Protein AF-A0A8J2KRQ2-F1 (afdb_monomer_lite)

Foldseek 3Di:
DQVVQCVVVVHPQKGFDVPQALLCCQAWTKIWGDDPPDDPDIDIDTDGHDDFQPQRDDDSWTRDPSGTD

pLDDT: mean 81.1, std 7.98, range [55.31, 90.0]

Sequence (69 aa):
MNEQCQRREGRSDARVYSKSTPDALCLELHCEWPTPGGGGYTNRKQKFRALDGSSCGTSGKRCREGSCV

Secondary structure (DSSP, 8-state):
-HHHHHHHHT-TT-EE-TTS-HHHHHH-EEEEEEPTT-TT-EEEEEEEPPPTT-B-SSSS-BEETTEE-

InterPro domains:
  IPR041645 ADAMTS, cysteine-rich domain 2 [PF17771] (2-69)

Radius of gyration: 12.0 Å; chains: 1; bounding box: 32×16×30 Å

Organism: NCBI:txid39272

Structure (mmCIF, N/CA/C/O backbone):
data_AF-A0A8J2KRQ2-F1
#
_entry.id   AF-A0A8J2KRQ2-F1
#
loop_
_atom_site.group_PDB
_atom_site.id
_atom_site.type_symbol
_atom_site.label_atom_id
_atom_site.label_alt_id
_atom_site.label_comp_id
_atom_site.label_asym_id
_atom_site.label_entity_id
_atom_site.label_seq_id
_atom_site.pdbx_PDB_ins_code
_atom_site.Cartn_x
_atom_site.Cartn_y
_atom_site.Cartn_z
_atom_site.occupancy
_atom_site.B_iso_or_equiv
_atom_site.auth_seq_id
_atom_site.auth_comp_id
_atom_site.auth_asym_id
_atom_site.auth_atom_id
_atom_site.pdbx_PDB_model_num
ATOM 1 N N . MET A 1 1 ? -4.897 -4.545 -0.562 1.00 82.00 1 MET A N 1
ATOM 2 C CA . MET A 1 1 ? -4.444 -3.231 -1.086 1.00 82.00 1 MET A CA 1
ATOM 3 C C . MET A 1 1 ? -3.601 -3.354 -2.348 1.00 82.00 1 MET A C 1
ATOM 5 O O . MET A 1 1 ? -3.903 -2.662 -3.310 1.00 82.00 1 MET A O 1
ATOM 9 N N . ASN A 1 2 ? -2.602 -4.244 -2.396 1.00 85.38 2 ASN A N 1
ATOM 10 C CA . ASN A 1 2 ? -1.789 -4.456 -3.607 1.00 85.38 2 ASN A CA 1
ATOM 11 C C . ASN A 1 2 ? -2.643 -4.741 -4.851 1.00 85.38 2 ASN A C 1
ATOM 13 O O . ASN A 1 2 ? -2.438 -4.115 -5.880 1.00 85.38 2 ASN A O 1
ATOM 17 N N . GLU A 1 3 ? -3.678 -5.572 -4.724 1.00 87.56 3 GLU A N 1
ATOM 18 C CA . GLU A 1 3 ? -4.613 -5.868 -5.819 1.00 87.56 3 GLU A CA 1
ATOM 19 C C . GLU A 1 3 ? -5.285 -4.620 -6.404 1.00 87.56 3 GLU A C 1
ATOM 21 O O . GLU A 1 3 ? -5.496 -4.538 -7.611 1.00 87.56 3 GLU A O 1
ATOM 26 N N . GLN A 1 4 ? -5.574 -3.606 -5.582 1.00 87.06 4 GLN A N 1
ATOM 27 C CA . GLN A 1 4 ? -6.111 -2.339 -6.082 1.00 87.06 4 GLN A CA 1
ATOM 28 C C . GLN A 1 4 ? -5.062 -1.589 -6.899 1.00 87.06 4 GLN A C 1
ATOM 30 O O . GLN A 1 4 ? -5.376 -1.074 -7.970 1.00 87.06 4 GLN A O 1
ATOM 35 N N . CYS A 1 5 ? -3.807 -1.568 -6.443 1.00 86.50 5 CYS A N 1
ATOM 36 C CA . CYS A 1 5 ? -2.707 -1.008 -7.221 1.00 86.50 5 CYS A CA 1
ATOM 37 C C . CYS A 1 5 ? -2.537 -1.726 -8.563 1.00 86.50 5 CYS A C 1
ATOM 39 O O . CYS A 1 5 ? -2.379 -1.050 -9.580 1.00 86.50 5 CYS A O 1
ATOM 41 N N . GLN A 1 6 ? -2.629 -3.059 -8.571 1.00 88.94 6 GLN A N 1
ATOM 42 C CA . GLN A 1 6 ? -2.488 -3.879 -9.773 1.00 88.94 6 GLN A CA 1
ATOM 43 C C . GLN A 1 6 ? -3.614 -3.634 -10.770 1.00 88.94 6 GLN A C 1
ATOM 45 O O . GLN A 1 6 ? -3.356 -3.342 -11.937 1.00 88.94 6 GLN A O 1
ATOM 50 N N . ARG A 1 7 ? -4.865 -3.684 -10.301 1.00 87.69 7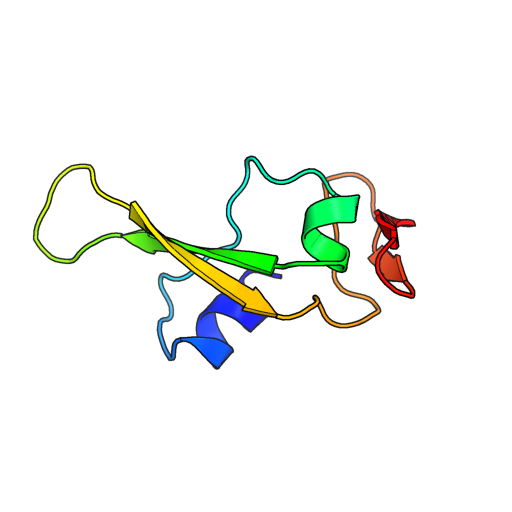 ARG A N 1
ATOM 51 C CA . ARG A 1 7 ? -6.056 -3.439 -11.124 1.00 87.69 7 ARG A CA 1
ATOM 52 C C . ARG A 1 7 ? -6.079 -2.023 -11.687 1.00 87.69 7 ARG A C 1
ATOM 54 O O . ARG A 1 7 ? -6.471 -1.850 -12.834 1.00 87.69 7 ARG A O 1
ATOM 61 N N . ARG A 1 8 ? -5.658 -1.018 -10.909 1.00 85.25 8 ARG A N 1
ATOM 62 C CA . ARG A 1 8 ? -5.690 0.381 -11.360 1.00 85.25 8 ARG A CA 1
ATOM 63 C C . ARG A 1 8 ? -4.601 0.705 -12.372 1.00 85.25 8 ARG A C 1
ATOM 65 O O . ARG A 1 8 ? -4.859 1.452 -13.303 1.00 85.25 8 ARG A O 1
ATOM 72 N N . GLU A 1 9 ? -3.400 0.166 -12.178 1.00 84.75 9 GLU A N 1
ATOM 73 C CA . GLU A 1 9 ? -2.288 0.412 -13.104 1.00 84.75 9 GLU A CA 1
ATOM 74 C C . GLU A 1 9 ? -2.243 -0.556 -14.280 1.00 84.75 9 GLU A C 1
ATOM 76 O O . GLU A 1 9 ? -1.440 -0.356 -15.185 1.00 84.75 9 GLU A O 1
ATOM 81 N N . GLY A 1 10 ? -3.048 -1.621 -14.246 1.00 86.62 10 GLY A N 1
ATOM 82 C CA . GLY A 1 10 ? -2.945 -2.721 -15.201 1.00 86.62 10 GLY A CA 1
ATOM 83 C C . GLY A 1 10 ? -1.613 -3.470 -15.091 1.00 86.62 10 GLY A C 1
ATOM 84 O O . GLY A 1 10 ? -1.118 -3.982 -16.089 1.00 86.62 10 GLY A O 1
ATOM 85 N N . ARG A 1 11 ? -1.004 -3.502 -13.897 1.00 85.31 11 ARG A N 1
ATOM 86 C CA . ARG A 1 11 ? 0.318 -4.101 -13.650 1.00 85.31 11 ARG A CA 1
ATOM 87 C C . ARG A 1 11 ? 0.270 -5.095 -12.508 1.00 85.31 11 ARG A C 1
ATOM 89 O O . ARG A 1 11 ? 0.071 -4.700 -11.366 1.00 85.31 11 ARG A O 1
ATOM 96 N N . SER A 1 12 ? 0.528 -6.365 -12.786 1.00 87.69 12 SER A N 1
ATOM 97 C CA . SER A 1 12 ? 0.566 -7.422 -11.766 1.00 87.69 12 SER A CA 1
ATOM 98 C C . SER A 1 12 ? 1.706 -7.239 -10.750 1.00 87.69 12 SER A C 1
ATOM 100 O O . SER A 1 12 ? 1.613 -7.712 -9.623 1.00 87.69 12 SER A O 1
ATOM 102 N N . ASP A 1 13 ? 2.764 -6.516 -11.116 1.00 85.81 13 ASP A N 1
ATOM 103 C CA . ASP A 1 13 ? 3.914 -6.172 -10.267 1.00 85.81 13 ASP A CA 1
ATOM 104 C C . ASP A 1 13 ? 3.691 -4.939 -9.370 1.00 85.81 13 ASP A C 1
ATOM 106 O O . ASP A 1 13 ? 4.538 -4.625 -8.530 1.00 85.81 13 ASP A O 1
ATOM 110 N N . ALA A 1 14 ? 2.556 -4.243 -9.508 1.00 87.56 14 ALA A N 1
ATOM 111 C CA . ALA A 1 14 ? 2.249 -3.100 -8.660 1.00 87.56 14 ALA A CA 1
ATOM 112 C C . ALA A 1 14 ? 1.864 -3.525 -7.242 1.00 87.56 14 ALA A C 1
ATOM 114 O O . ALA A 1 14 ? 1.078 -4.444 -7.020 1.00 87.56 14 ALA A O 1
ATOM 115 N N . ARG A 1 15 ? 2.385 -2.805 -6.255 1.00 86.44 15 ARG A N 1
ATOM 116 C CA . ARG A 1 15 ? 2.123 -3.038 -4.835 1.00 86.44 15 ARG A CA 1
ATOM 117 C C . ARG A 1 15 ? 1.919 -1.723 -4.109 1.00 86.44 15 ARG A C 1
ATOM 119 O O . ARG A 1 15 ? 2.194 -0.654 -4.646 1.00 86.44 15 ARG A O 1
ATOM 126 N N . VAL A 1 16 ? 1.409 -1.800 -2.891 1.00 85.06 16 VAL A N 1
ATOM 127 C CA . VAL A 1 16 ? 1.282 -0.629 -2.037 1.00 85.06 16 VAL A CA 1
ATOM 128 C C . VAL A 1 16 ? 2.661 -0.175 -1.558 1.00 85.06 16 VAL A C 1
ATOM 130 O O . VAL A 1 16 ? 3.524 -1.000 -1.256 1.00 85.06 16 VAL A O 1
ATOM 133 N N . TYR A 1 17 ? 2.868 1.136 -1.493 1.00 83.56 17 TYR A N 1
ATOM 134 C CA . TYR A 1 17 ? 4.095 1.732 -0.989 1.00 83.56 17 TYR A CA 1
ATOM 135 C C . TYR A 1 17 ? 4.164 1.558 0.528 1.00 83.56 17 TYR A C 1
ATOM 137 O O . TYR A 1 17 ? 3.389 2.146 1.284 1.00 83.56 17 TYR A O 1
ATOM 145 N N . SER A 1 18 ? 5.105 0.734 0.983 1.00 69.06 18 SER A N 1
ATOM 146 C CA . SER A 1 18 ? 5.111 0.222 2.360 1.00 69.06 18 SER A CA 1
ATOM 147 C C . SER A 1 18 ? 5.557 1.238 3.422 1.00 69.06 18 SER A C 1
ATOM 149 O O . SER A 1 18 ? 5.535 0.908 4.606 1.00 69.06 18 SER A O 1
ATOM 151 N N . LYS A 1 19 ? 5.980 2.452 3.032 1.00 70.81 19 LYS A N 1
ATOM 152 C CA . LYS A 1 19 ? 6.326 3.529 3.982 1.00 70.81 19 LYS A CA 1
ATOM 153 C C . LYS A 1 19 ? 5.155 4.455 4.325 1.00 70.81 19 LYS A C 1
ATOM 155 O O . LYS A 1 19 ? 5.322 5.318 5.183 1.00 70.81 19 LYS A O 1
ATOM 160 N N . SER A 1 20 ? 4.001 4.315 3.675 1.00 71.9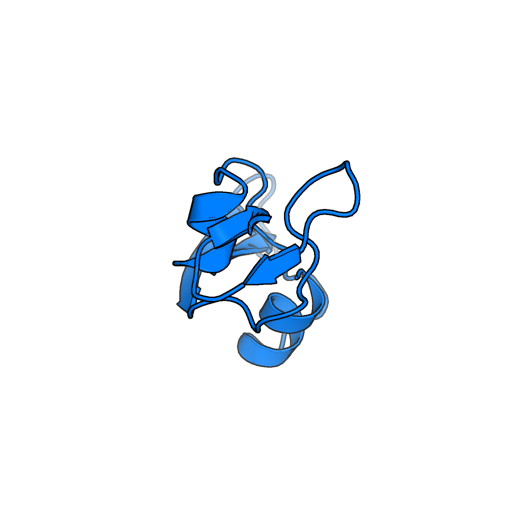4 20 SER A N 1
ATOM 161 C CA . SER A 1 20 ? 2.811 5.076 4.063 1.00 71.94 20 SER A CA 1
ATOM 162 C C . SER A 1 20 ? 2.242 4.527 5.371 1.00 71.94 20 SER A C 1
ATOM 164 O O . SER A 1 20 ? 2.178 3.312 5.569 1.00 71.94 20 SER A O 1
ATOM 166 N N . THR A 1 21 ? 1.836 5.416 6.279 1.00 81.00 21 THR A N 1
ATOM 167 C CA . THR A 1 21 ? 1.165 5.008 7.518 1.00 81.00 21 THR A CA 1
ATOM 168 C C . THR A 1 21 ? -0.157 4.301 7.195 1.00 81.00 21 THR A C 1
ATOM 170 O O . THR A 1 21 ? -0.738 4.554 6.139 1.00 81.00 21 THR A O 1
ATOM 173 N N . PRO A 1 22 ? -0.672 3.428 8.079 1.00 80.25 22 PRO A N 1
ATOM 174 C CA . PRO A 1 22 ? -1.906 2.690 7.811 1.00 80.25 22 PRO A CA 1
ATOM 175 C C . PRO A 1 22 ? -3.095 3.605 7.487 1.00 80.25 22 PRO A C 1
ATOM 177 O O . PRO A 1 22 ? -3.864 3.302 6.582 1.00 80.25 22 PRO A O 1
ATOM 180 N N . ASP A 1 23 ? -3.203 4.745 8.174 1.00 80.81 23 ASP A N 1
ATOM 181 C CA . ASP A 1 23 ? -4.228 5.762 7.906 1.00 80.81 23 ASP A CA 1
ATOM 182 C C . ASP A 1 23 ? -4.003 6.458 6.559 1.00 80.81 23 ASP A C 1
ATOM 184 O O . ASP A 1 23 ? -4.927 6.598 5.759 1.00 80.81 23 ASP A O 1
ATOM 188 N N . ALA A 1 24 ? -2.748 6.803 6.248 1.00 81.19 24 ALA A N 1
ATOM 189 C CA . ALA A 1 24 ? -2.411 7.380 4.953 1.00 81.19 24 ALA A CA 1
ATOM 190 C C . ALA A 1 24 ? -2.766 6.425 3.812 1.00 81.19 24 ALA A C 1
ATOM 192 O O . ALA A 1 24 ? -3.278 6.886 2.806 1.00 81.19 24 ALA A O 1
ATOM 193 N N . LEU A 1 25 ? -2.587 5.109 3.977 1.00 81.88 25 LEU A N 1
ATOM 194 C CA . LEU A 1 25 ? -3.005 4.120 2.977 1.00 81.88 25 LEU A CA 1
ATOM 195 C C . LEU A 1 25 ? -4.514 4.145 2.712 1.00 81.88 25 LEU A C 1
ATOM 197 O O . LEU A 1 25 ? -4.931 3.866 1.589 1.00 81.88 25 LEU A O 1
ATOM 201 N N . CYS A 1 26 ? -5.321 4.464 3.724 1.00 85.62 26 CYS A N 1
ATOM 202 C CA . CYS A 1 26 ? -6.771 4.531 3.605 1.00 85.62 26 CYS A CA 1
ATOM 203 C C . CYS A 1 26 ? -7.253 5.830 2.956 1.00 85.62 26 CYS A C 1
ATOM 205 O O . CYS A 1 26 ? -8.166 5.778 2.134 1.00 85.62 26 CYS A O 1
ATOM 207 N N . LEU A 1 27 ? -6.629 6.970 3.260 1.00 85.69 27 LEU A N 1
ATOM 208 C CA . LEU A 1 27 ? -6.907 8.250 2.595 1.00 85.69 27 LEU A CA 1
ATOM 209 C C . LEU A 1 27 ? -6.364 8.291 1.168 1.00 85.69 27 LEU A C 1
ATOM 211 O O . LEU A 1 27 ? -7.043 8.738 0.245 1.00 85.69 27 LEU A O 1
ATOM 215 N N . GLU A 1 28 ? -5.139 7.815 0.994 1.00 85.44 28 GLU A N 1
ATOM 216 C CA . GLU A 1 28 ? -4.372 7.950 -0.228 1.00 85.44 28 GLU A CA 1
ATOM 217 C C . GLU A 1 28 ? -3.437 6.749 -0.413 1.00 85.44 28 GLU A C 1
ATOM 219 O O . GLU A 1 28 ? -2.358 6.625 0.168 1.00 85.44 28 GLU A O 1
ATOM 224 N N . LEU A 1 29 ? -3.846 5.840 -1.289 1.00 84.50 29 LEU A N 1
ATOM 225 C CA . LEU A 1 29 ? -3.075 4.672 -1.655 1.00 84.50 29 LEU A CA 1
ATOM 226 C C . LEU A 1 29 ? -1.958 5.074 -2.625 1.00 84.50 29 LEU A C 1
ATOM 228 O O . LEU A 1 29 ? -2.190 5.421 -3.791 1.00 84.50 29 LEU A O 1
ATOM 232 N N . HIS A 1 30 ? -0.724 4.989 -2.137 1.00 86.25 30 HIS A N 1
ATOM 233 C CA . HIS A 1 30 ? 0.476 5.121 -2.957 1.00 86.25 30 HIS A CA 1
ATOM 234 C C . HIS A 1 30 ? 0.825 3.750 -3.505 1.00 86.25 30 HIS A C 1
ATOM 236 O O . HIS A 1 30 ? 1.025 2.803 -2.745 1.00 86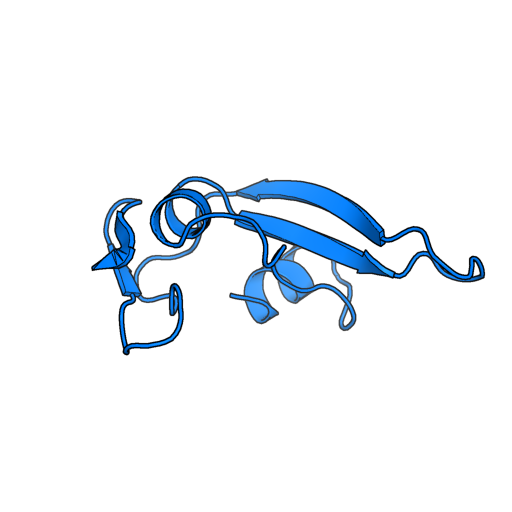.25 30 HIS A O 1
ATOM 242 N N . CYS A 1 31 ? 0.902 3.642 -4.824 1.00 86.50 31 CYS A N 1
ATOM 243 C CA . CYS A 1 31 ? 1.300 2.411 -5.483 1.00 86.50 31 CYS A CA 1
ATOM 244 C C . CYS A 1 31 ? 2.722 2.547 -6.005 1.00 86.50 31 CYS A C 1
ATOM 246 O O . CYS A 1 31 ? 3.064 3.553 -6.631 1.00 86.50 31 CYS A O 1
ATOM 248 N N . GLU A 1 32 ? 3.517 1.512 -5.786 1.00 86.94 32 GLU A N 1
ATOM 249 C CA . GLU A 1 32 ? 4.877 1.395 -6.276 1.00 86.94 32 GLU A CA 1
ATOM 250 C C . GLU A 1 32 ? 5.021 0.159 -7.182 1.00 86.94 32 GLU A C 1
ATOM 252 O O . GLU A 1 32 ? 4.351 -0.852 -6.964 1.00 86.94 32 GLU A O 1
ATOM 257 N N . TRP A 1 33 ? 5.867 0.225 -8.209 1.00 86.94 33 TRP A N 1
ATOM 258 C CA . TRP A 1 33 ? 6.208 -0.935 -9.043 1.00 86.94 33 TRP A CA 1
ATOM 259 C C . TRP A 1 33 ? 7.622 -0.831 -9.627 1.00 86.94 33 TRP A C 1
ATOM 261 O O . TRP A 1 33 ? 8.122 0.282 -9.840 1.00 8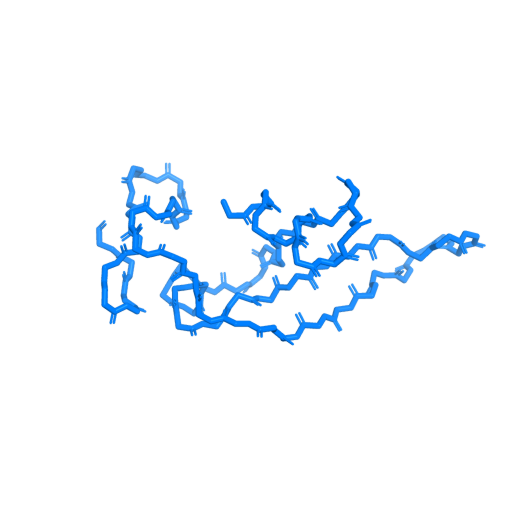6.94 33 TRP A O 1
ATOM 271 N N . PRO A 1 34 ? 8.292 -1.967 -9.886 1.00 83.00 34 PRO A N 1
ATOM 272 C CA . PRO A 1 34 ? 9.636 -1.967 -10.451 1.00 83.00 34 PRO A CA 1
ATOM 273 C C . PRO A 1 34 ? 9.658 -1.349 -11.855 1.00 83.00 34 PRO A C 1
ATOM 275 O O . PRO A 1 34 ? 8.774 -1.584 -12.682 1.00 83.00 34 PRO A O 1
ATOM 278 N N . THR A 1 35 ? 10.689 -0.553 -12.146 1.00 80.88 35 THR A N 1
ATOM 279 C CA . THR A 1 35 ? 10.935 -0.084 -13.515 1.00 80.88 35 THR A CA 1
ATOM 280 C C . THR A 1 35 ? 11.527 -1.226 -14.343 1.00 80.88 35 THR A C 1
ATOM 282 O O . THR A 1 35 ? 12.541 -1.798 -13.934 1.00 80.88 35 THR A O 1
ATOM 285 N N . PRO A 1 36 ? 10.943 -1.572 -15.504 1.00 70.94 36 PRO A N 1
ATOM 286 C CA . PRO A 1 36 ? 11.527 -2.582 -16.377 1.00 70.94 36 PRO A CA 1
ATOM 287 C C . PRO A 1 36 ? 12.905 -2.111 -16.870 1.00 70.94 36 PRO A C 1
ATOM 289 O O . PRO A 1 36 ? 13.022 -1.034 -17.446 1.00 70.94 36 PRO A O 1
ATOM 292 N N . GLY A 1 37 ? 13.946 -2.914 -16.623 1.00 71.50 37 GLY A N 1
ATOM 293 C CA . GLY A 1 37 ? 15.306 -2.683 -17.131 1.00 71.50 37 GLY A CA 1
ATOM 294 C C . GLY A 1 37 ? 16.255 -1.860 -16.245 1.00 71.50 37 GLY A C 1
ATOM 295 O O . GLY A 1 37 ? 17.383 -1.627 -16.663 1.00 71.50 37 GLY A O 1
ATOM 296 N N . GLY A 1 38 ? 15.859 -1.437 -15.036 1.00 55.31 38 GLY A N 1
ATOM 297 C CA . GLY A 1 38 ? 16.708 -0.612 -14.160 1.00 55.31 38 GLY A CA 1
ATOM 298 C C . GLY A 1 38 ? 16.792 -1.132 -12.724 1.00 55.31 38 GLY A C 1
ATOM 299 O O . GLY A 1 38 ? 15.788 -1.163 -12.015 1.00 55.31 38 GLY A O 1
ATOM 300 N N . GLY A 1 39 ? 17.997 -1.504 -12.283 1.00 56.81 39 GLY A N 1
ATOM 301 C CA . GLY A 1 39 ? 18.305 -2.101 -10.975 1.00 56.81 39 GLY A CA 1
ATOM 302 C C . GLY A 1 39 ? 18.193 -1.162 -9.768 1.00 56.81 39 GLY A C 1
ATOM 303 O O . GLY A 1 39 ? 19.159 -1.018 -9.026 1.00 56.81 39 GLY A O 1
ATOM 304 N N . GLY A 1 40 ? 17.032 -0.535 -9.547 1.00 63.59 40 GLY A N 1
ATOM 305 C CA . GLY A 1 40 ? 16.785 0.167 -8.279 1.00 63.59 40 GLY A CA 1
ATOM 306 C C . GLY A 1 40 ? 15.709 1.251 -8.250 1.00 63.59 40 GLY A C 1
ATOM 307 O O . GLY A 1 40 ? 15.445 1.785 -7.176 1.00 63.59 40 GLY A O 1
ATOM 308 N N . TYR A 1 41 ? 15.062 1.588 -9.369 1.00 56.28 41 TYR A N 1
ATOM 309 C CA . TYR A 1 41 ? 14.064 2.663 -9.376 1.00 56.28 41 TYR A CA 1
ATOM 310 C C . TYR A 1 41 ? 12.647 2.092 -9.351 1.00 56.28 41 TYR A C 1
ATOM 312 O O . TYR A 1 41 ? 12.167 1.526 -10.335 1.00 56.28 41 TYR A O 1
ATOM 320 N N . THR A 1 42 ? 11.965 2.240 -8.216 1.00 76.19 42 THR A N 1
ATOM 321 C CA . THR A 1 42 ? 10.541 1.929 -8.091 1.00 76.19 42 THR A CA 1
ATOM 322 C C . THR A 1 42 ? 9.720 3.145 -8.514 1.00 76.19 42 THR A C 1
ATOM 324 O O . THR A 1 42 ? 9.790 4.198 -7.875 1.00 76.19 42 THR A O 1
ATOM 327 N N . ASN A 1 43 ? 8.933 3.017 -9.583 1.00 76.81 43 ASN A N 1
ATOM 328 C CA . ASN A 1 43 ? 7.962 4.046 -9.948 1.00 76.81 43 ASN A CA 1
ATOM 329 C C . ASN A 1 43 ? 6.952 4.184 -8.816 1.00 76.81 43 ASN A C 1
ATOM 331 O O . ASN A 1 43 ? 6.502 3.171 -8.288 1.00 76.81 43 ASN A O 1
ATOM 335 N N . ARG A 1 44 ? 6.596 5.417 -8.453 1.00 77.44 44 ARG A N 1
ATOM 336 C CA . ARG A 1 44 ? 5.584 5.713 -7.436 1.00 77.44 44 ARG A CA 1
ATOM 337 C C . ARG A 1 44 ? 4.514 6.605 -8.041 1.00 77.44 44 ARG A C 1
ATOM 339 O O . ARG A 1 44 ? 4.835 7.608 -8.670 1.00 77.44 44 ARG A O 1
ATOM 346 N N . LYS A 1 45 ? 3.250 6.259 -7.818 1.00 76.69 45 LYS A N 1
ATOM 347 C CA . LYS A 1 45 ? 2.115 7.150 -8.070 1.00 76.69 45 LYS A CA 1
ATOM 348 C C . LYS A 1 45 ? 1.202 7.184 -6.852 1.00 76.69 45 LYS A C 1
ATOM 350 O O . LYS A 1 45 ? 0.802 6.127 -6.359 1.00 76.69 45 LYS A O 1
ATOM 355 N N . GLN A 1 46 ? 0.818 8.390 -6.443 1.00 72.19 46 GLN A N 1
ATOM 356 C CA . GLN A 1 46 ? -0.445 8.612 -5.740 1.00 72.19 46 GLN A CA 1
ATOM 357 C C . GLN A 1 46 ? -1.574 8.324 -6.708 1.00 72.19 46 GLN A C 1
ATOM 359 O O . GLN A 1 46 ? -1.514 8.765 -7.858 1.00 72.19 46 GLN A O 1
ATOM 364 N N . LYS A 1 47 ? -2.577 7.562 -6.278 1.00 69.44 47 LYS A N 1
ATOM 365 C CA . LYS A 1 47 ? -3.648 7.206 -7.207 1.00 69.44 47 LYS A CA 1
ATOM 366 C C . LYS A 1 47 ? -5.053 7.408 -6.683 1.00 69.44 47 LYS A C 1
ATOM 368 O O . LYS A 1 47 ? -5.874 7.903 -7.447 1.00 69.44 47 LYS A O 1
ATOM 373 N N . PHE A 1 48 ? -5.375 6.962 -5.470 1.00 81.56 48 PHE A N 1
ATOM 374 C CA . PHE A 1 48 ? -6.766 6.966 -5.003 1.00 81.56 48 PHE A CA 1
ATOM 375 C C . PHE A 1 48 ? -6.888 6.598 -3.528 1.00 81.56 48 PHE A C 1
ATOM 377 O O . PHE A 1 48 ? -6.008 5.957 -2.967 1.00 81.56 48 PHE A O 1
ATOM 384 N N . ARG A 1 49 ? -8.032 6.934 -2.934 1.00 83.50 49 ARG A N 1
ATOM 385 C CA . ARG A 1 49 ? -8.461 6.436 -1.625 1.00 83.50 49 ARG A CA 1
ATOM 386 C C . ARG A 1 49 ? -8.650 4.922 -1.660 1.00 83.50 49 ARG A C 1
ATOM 388 O O . ARG A 1 49 ? -9.327 4.425 -2.562 1.00 83.50 49 ARG A O 1
ATOM 395 N N . ALA A 1 50 ? -8.080 4.193 -0.703 1.00 83.75 50 ALA A N 1
ATOM 396 C CA . ALA A 1 50 ? -8.305 2.753 -0.635 1.00 83.75 50 ALA A CA 1
ATOM 397 C C . ALA A 1 50 ? -9.785 2.445 -0.389 1.00 83.75 50 ALA A C 1
ATOM 399 O O . ALA A 1 50 ? -10.485 3.186 0.299 1.00 83.75 50 ALA A O 1
ATOM 400 N N . LEU A 1 51 ? -10.248 1.322 -0.935 1.00 86.62 51 LEU A N 1
ATOM 401 C CA . LEU A 1 51 ? -11.607 0.848 -0.692 1.00 86.62 51 LEU A CA 1
ATOM 402 C C . LEU A 1 51 ? -11.824 0.536 0.794 1.00 86.62 51 LEU A C 1
ATOM 404 O O . LEU A 1 51 ? -10.958 -0.065 1.439 1.00 86.62 51 LEU A O 1
ATOM 408 N N . ASP A 1 52 ? -13.000 0.866 1.315 1.00 85.44 52 ASP A N 1
ATOM 409 C CA . ASP A 1 52 ? -13.424 0.424 2.641 1.00 85.44 52 ASP A CA 1
ATOM 410 C C . ASP A 1 52 ? -13.364 -1.108 2.760 1.00 85.44 52 ASP A C 1
ATOM 412 O O . ASP A 1 52 ? -13.624 -1.849 1.811 1.00 85.44 52 ASP A O 1
ATOM 416 N N . GLY A 1 53 ? -12.945 -1.595 3.925 1.00 84.56 53 GLY A N 1
ATOM 417 C CA . GLY A 1 53 ? -12.681 -3.011 4.176 1.00 84.56 53 GLY A CA 1
ATOM 418 C C . GLY A 1 53 ? -11.289 -3.490 3.746 1.00 84.56 53 GLY A C 1
ATOM 419 O O . GLY A 1 53 ? -10.905 -4.616 4.073 1.00 84.56 53 GLY A O 1
ATOM 420 N N . SER A 1 54 ? -10.499 -2.652 3.066 1.00 85.31 54 SER A N 1
ATOM 421 C CA . SER A 1 54 ? -9.126 -2.996 2.678 1.00 85.31 54 SER A CA 1
ATOM 422 C C . SER A 1 54 ? -8.217 -3.123 3.888 1.00 85.31 54 SER A C 1
ATOM 424 O O . SER A 1 54 ? -8.142 -2.202 4.692 1.00 85.31 54 SER A O 1
ATOM 426 N N . SER A 1 55 ? -7.460 -4.213 3.976 1.00 85.50 55 SER A N 1
ATOM 427 C CA . SER A 1 55 ? -6.490 -4.413 5.054 1.00 85.50 55 SER A CA 1
ATOM 428 C C . SER A 1 55 ? -5.431 -3.309 5.060 1.00 85.50 55 SER A C 1
ATOM 430 O O . SER A 1 55 ? -4.712 -3.153 4.071 1.00 85.50 55 SER A O 1
ATOM 432 N N . CYS A 1 56 ? -5.324 -2.580 6.167 1.00 83.44 56 CYS A N 1
ATOM 433 C CA . CYS A 1 56 ? -4.365 -1.503 6.381 1.00 83.44 56 CYS A CA 1
ATOM 434 C C . CYS A 1 56 ? -3.412 -1.901 7.527 1.00 83.44 56 CYS A C 1
ATOM 436 O O . CYS A 1 56 ? -3.715 -1.793 8.709 1.00 83.44 56 CYS A O 1
ATOM 438 N N . GLY A 1 57 ? -2.234 -2.432 7.192 1.00 77.00 57 GLY A N 1
ATOM 439 C CA . GLY A 1 57 ? -1.230 -2.861 8.181 1.00 77.00 57 GLY A CA 1
AT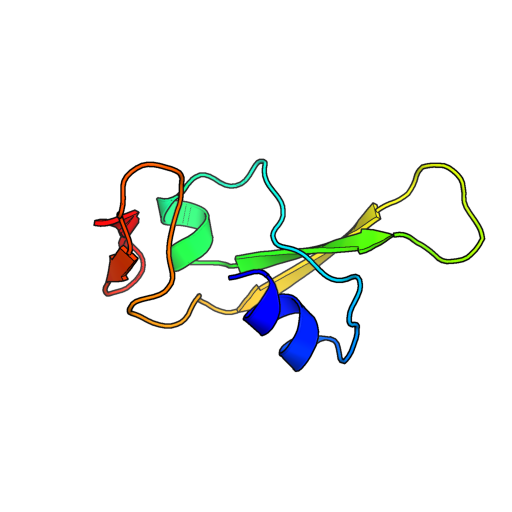OM 440 C C . GLY A 1 57 ? -1.375 -4.306 8.689 1.00 77.00 57 GLY A C 1
ATOM 441 O O . GLY A 1 57 ? -1.979 -5.154 8.036 1.00 77.00 57 GLY A O 1
ATOM 442 N N . THR A 1 58 ? -0.747 -4.598 9.836 1.00 67.62 58 THR A N 1
ATOM 443 C CA . THR A 1 58 ? -0.371 -5.968 10.258 1.00 67.62 58 THR A CA 1
ATOM 444 C C . THR A 1 58 ? -1.325 -6.638 11.259 1.00 67.62 58 THR A C 1
ATOM 446 O O . THR A 1 58 ? -1.148 -7.810 11.569 1.00 67.62 58 THR A O 1
ATOM 449 N N . SER A 1 59 ? -2.345 -5.939 11.769 1.00 74.12 59 SER A N 1
ATOM 450 C CA . SER A 1 59 ? -3.167 -6.425 12.899 1.00 74.12 59 SER A CA 1
ATOM 451 C C . SER A 1 59 ? -4.666 -6.442 12.598 1.00 74.12 59 SER A C 1
ATOM 453 O O . SER A 1 59 ? -5.454 -5.906 13.367 1.00 74.12 59 SER A O 1
ATOM 455 N N . GLY A 1 60 ? -5.068 -6.999 11.452 1.00 79.38 60 GLY A N 1
ATOM 456 C CA . GLY A 1 60 ? -6.489 -7.157 11.093 1.00 79.38 60 GLY A CA 1
ATOM 457 C C . GLY A 1 60 ? -7.257 -5.852 10.842 1.00 79.38 60 GLY A C 1
ATOM 458 O O . GLY A 1 60 ? -8.442 -5.908 10.523 1.00 79.38 60 GLY A O 1
ATOM 459 N N . LYS A 1 61 ? -6.584 -4.702 10.950 1.00 85.56 61 LYS A N 1
ATOM 460 C CA . LYS A 1 61 ? -7.166 -3.383 10.722 1.00 85.56 61 LYS A CA 1
ATOM 461 C C . LYS A 1 61 ? -7.577 -3.207 9.270 1.00 85.56 61 LYS A C 1
ATOM 463 O O . LYS A 1 61 ? -6.897 -3.683 8.350 1.00 85.56 61 LYS A O 1
ATOM 468 N N . ARG A 1 62 ? -8.687 -2.512 9.064 1.00 89.44 62 ARG A N 1
ATOM 469 C CA . ARG A 1 62 ? -9.281 -2.255 7.757 1.00 89.44 62 ARG A CA 1
ATOM 470 C C . ARG A 1 62 ? -9.548 -0.773 7.566 1.00 89.44 62 ARG A C 1
ATOM 472 O O . ARG A 1 62 ? -9.835 -0.045 8.508 1.00 89.44 62 ARG A O 1
ATOM 479 N N . CYS A 1 63 ? -9.489 -0.336 6.317 1.00 88.38 63 CYS A N 1
ATOM 480 C CA . CYS A 1 63 ? -9.906 1.009 5.976 1.00 88.38 63 CYS A CA 1
ATOM 481 C C . CYS A 1 63 ? -11.397 1.175 6.231 1.00 88.38 63 CYS A C 1
ATOM 483 O O . CYS A 1 63 ? -12.200 0.372 5.752 1.00 88.38 63 CYS A O 1
ATOM 485 N N . ARG A 1 64 ? -11.744 2.224 6.967 1.00 90.00 64 ARG A N 1
ATOM 486 C CA . ARG A 1 64 ? -13.106 2.686 7.173 1.00 90.00 64 ARG A CA 1
ATOM 487 C C . ARG A 1 64 ? -13.131 4.204 7.133 1.00 90.00 64 ARG A C 1
ATOM 489 O O . ARG A 1 64 ? -12.479 4.854 7.942 1.00 90.00 64 ARG A O 1
ATOM 496 N N . GLU A 1 65 ? -13.846 4.761 6.168 1.00 86.81 65 GLU A N 1
ATOM 497 C CA . GLU A 1 65 ? -13.977 6.200 5.947 1.00 86.81 65 GLU A CA 1
ATOM 498 C C . GLU A 1 65 ? -12.629 6.937 5.912 1.00 86.81 65 GLU A C 1
ATOM 500 O O . GLU A 1 65 ? -12.517 8.108 6.261 1.00 86.81 65 GLU A O 1
ATOM 505 N N . GLY A 1 66 ? -11.602 6.308 5.336 1.00 82.06 66 GLY A N 1
ATOM 506 C CA . GLY A 1 66 ? -10.271 6.905 5.203 1.00 82.06 66 GLY A CA 1
ATOM 507 C C . GLY A 1 66 ? -9.378 6.721 6.427 1.00 82.06 66 GLY A C 1
ATOM 508 O O . GLY A 1 66 ? -8.209 7.052 6.338 1.00 82.06 66 GLY A O 1
ATOM 509 N N . SER A 1 67 ? -9.858 6.110 7.505 1.00 86.25 67 SER A N 1
ATOM 510 C CA . SER A 1 67 ? -9.017 5.751 8.648 1.00 86.25 67 SER A CA 1
ATOM 511 C C . SER A 1 67 ? -8.795 4.253 8.737 1.00 86.25 67 SER A C 1
ATOM 513 O O . SER A 1 67 ? -9.587 3.455 8.238 1.00 86.25 67 SER A O 1
ATOM 515 N N . CYS A 1 68 ? -7.690 3.863 9.358 1.00 86.81 68 CYS A N 1
ATOM 516 C CA . CYS A 1 68 ? -7.333 2.470 9.542 1.00 86.81 68 CYS A CA 1
ATOM 517 C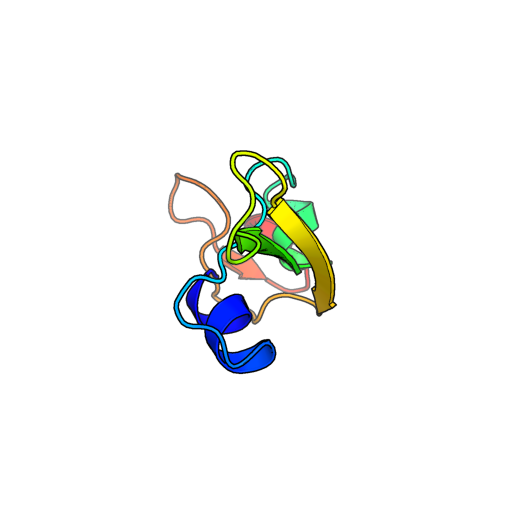 C . CYS A 1 68 ? -7.758 1.973 10.927 1.00 86.81 68 CYS A C 1
ATOM 519 O O . CYS A 1 68 ? -7.076 2.239 11.924 1.00 86.81 68 CYS A O 1
ATOM 521 N N . VAL A 1 69 ? -8.872 1.237 10.979 1.00 87.88 69 VAL A N 1
ATOM 522 C CA . VAL A 1 69 ? -9.538 0.806 12.222 1.00 87.88 69 VAL A CA 1
ATOM 523 C C . VAL A 1 69 ? -9.554 -0.702 12.404 1.00 87.88 69 VAL A C 1
ATOM 525 O O . VAL A 1 69 ? -9.688 -1.440 11.402 1.00 87.88 69 VAL A O 1
#